Protein AF-A0A3D0DTD6-F1 (afdb_monomer_lite)

Structure (mmCIF, N/CA/C/O backbone):
data_AF-A0A3D0DTD6-F1
#
_entry.id   AF-A0A3D0DTD6-F1
#
loop_
_atom_site.group_PDB
_atom_site.id
_atom_site.type_symbol
_atom_site.label_atom_id
_atom_site.label_alt_id
_atom_site.label_comp_id
_atom_site.label_asym_id
_atom_site.label_entity_id
_atom_site.label_seq_id
_atom_site.pdbx_PDB_ins_code
_atom_site.Cartn_x
_atom_site.Cartn_y
_atom_site.Cartn_z
_atom_site.occupancy
_atom_site.B_iso_or_equiv
_atom_site.auth_seq_id
_atom_site.auth_comp_id
_atom_site.auth_asym_id
_atom_site.auth_atom_id
_atom_site.pdbx_PDB_model_num
ATOM 1 N N . MET A 1 1 ? 3.052 -2.521 4.365 1.00 90.50 1 MET A N 1
ATOM 2 C CA . MET A 1 1 ? 4.088 -1.661 3.746 1.00 90.50 1 MET A CA 1
ATOM 3 C C . MET A 1 1 ? 5.117 -2.446 2.936 1.00 90.50 1 MET A C 1
ATOM 5 O O . MET A 1 1 ? 5.161 -2.250 1.732 1.00 90.50 1 MET A O 1
ATOM 9 N N . ILE A 1 2 ? 5.884 -3.368 3.534 1.00 95.38 2 ILE A N 1
ATOM 10 C CA . ILE A 1 2 ? 6.959 -4.106 2.831 1.00 95.38 2 ILE A CA 1
ATOM 11 C C . ILE A 1 2 ? 6.484 -4.771 1.527 1.00 95.38 2 ILE A C 1
ATOM 13 O O . ILE A 1 2 ? 7.117 -4.602 0.491 1.00 95.38 2 ILE A O 1
ATOM 17 N N . ALA A 1 3 ? 5.337 -5.460 1.535 1.00 97.50 3 ALA A N 1
ATOM 18 C CA . ALA A 1 3 ? 4.788 -6.070 0.318 1.00 97.50 3 ALA A CA 1
ATOM 19 C C . ALA A 1 3 ? 4.581 -5.053 -0.825 1.00 97.50 3 ALA A C 1
ATOM 21 O O . ALA A 1 3 ? 4.857 -5.363 -1.980 1.00 97.50 3 ALA A O 1
ATOM 22 N N . ALA A 1 4 ? 4.159 -3.828 -0.500 1.00 97.56 4 ALA A N 1
ATOM 23 C CA . ALA A 1 4 ? 3.953 -2.768 -1.479 1.00 97.56 4 ALA A CA 1
ATOM 24 C C . ALA A 1 4 ? 5.284 -2.231 -2.032 1.00 97.56 4 ALA A C 1
ATOM 26 O O . ALA A 1 4 ? 5.423 -2.084 -3.240 1.00 97.56 4 ALA A O 1
ATOM 27 N N . MET A 1 5 ? 6.288 -2.025 -1.172 1.00 97.38 5 MET A N 1
ATOM 28 C CA . MET A 1 5 ? 7.623 -1.545 -1.568 1.00 97.38 5 MET A CA 1
ATOM 29 C C . MET A 1 5 ? 8.305 -2.436 -2.609 1.00 97.38 5 MET A C 1
ATOM 31 O O . MET A 1 5 ? 9.014 -1.940 -3.473 1.00 97.38 5 MET A O 1
ATOM 35 N N . PHE A 1 6 ? 8.085 -3.750 -2.536 1.00 97.69 6 PHE A N 1
ATOM 36 C CA . PHE A 1 6 ? 8.715 -4.730 -3.428 1.00 97.69 6 PHE A CA 1
ATOM 37 C C . PHE A 1 6 ? 7.787 -5.229 -4.543 1.00 97.69 6 PHE A C 1
ATOM 39 O O . PHE A 1 6 ? 8.009 -6.309 -5.098 1.00 97.69 6 PHE A O 1
ATOM 46 N N . ASN A 1 7 ? 6.725 -4.479 -4.847 1.00 98.06 7 ASN A N 1
ATOM 47 C CA . ASN A 1 7 ? 5.736 -4.822 -5.869 1.00 98.06 7 ASN A CA 1
ATOM 48 C C . ASN A 1 7 ? 5.162 -6.248 -5.721 1.00 98.06 7 ASN A C 1
ATOM 50 O O . ASN A 1 7 ? 4.895 -6.943 -6.699 1.00 98.06 7 ASN A O 1
ATOM 54 N N . ARG A 1 8 ? 5.006 -6.737 -4.482 1.00 98.44 8 ARG A N 1
ATOM 55 C CA . ARG A 1 8 ? 4.410 -8.049 -4.183 1.00 98.44 8 ARG A CA 1
ATOM 56 C C . ARG A 1 8 ? 2.892 -7.915 -4.133 1.00 98.44 8 ARG A C 1
ATOM 58 O O . ARG A 1 8 ? 2.285 -7.992 -3.065 1.00 98.44 8 ARG A O 1
ATOM 65 N N . VAL A 1 9 ? 2.301 -7.680 -5.302 1.00 97.81 9 VAL A N 1
ATOM 66 C CA . VAL A 1 9 ? 0.882 -7.338 -5.478 1.00 97.81 9 VAL A CA 1
ATOM 67 C C . VAL A 1 9 ? -0.043 -8.377 -4.848 1.00 97.81 9 VAL A C 1
ATOM 69 O O . VAL A 1 9 ? -0.950 -8.003 -4.112 1.00 97.81 9 VAL A O 1
ATOM 72 N N . ASP A 1 10 ? 0.209 -9.669 -5.052 1.00 98.19 10 ASP A N 1
ATOM 73 C CA . ASP A 1 10 ? -0.663 -10.729 -4.523 1.00 98.19 10 ASP A CA 1
ATOM 74 C C . ASP A 1 10 ? -0.662 -10.772 -2.993 1.00 98.19 10 ASP A C 1
ATOM 76 O O . ASP A 1 10 ? -1.710 -10.907 -2.360 1.00 98.19 10 ASP A O 1
ATOM 80 N N . ILE A 1 11 ? 0.508 -10.568 -2.380 1.00 98.31 11 ILE A N 1
ATO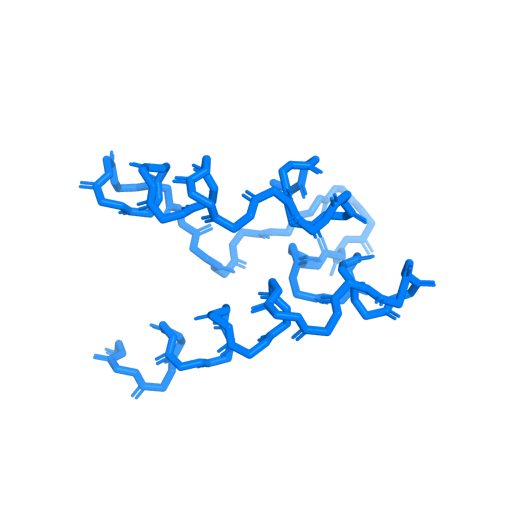M 81 C CA . ILE A 1 11 ? 0.629 -10.467 -0.922 1.00 98.31 11 ILE A CA 1
ATOM 82 C C . ILE A 1 11 ? -0.074 -9.198 -0.429 1.00 98.31 11 ILE A C 1
ATOM 84 O O . ILE A 1 11 ? -0.791 -9.245 0.567 1.00 98.31 11 ILE A O 1
ATOM 88 N N . ALA A 1 12 ? 0.092 -8.067 -1.123 1.00 97.69 12 ALA A N 1
ATOM 89 C CA . ALA A 1 12 ? -0.592 -6.827 -0.771 1.00 97.69 12 ALA A CA 1
ATOM 90 C C . ALA A 1 12 ? -2.123 -6.982 -0.836 1.00 97.69 12 ALA A C 1
ATOM 92 O O . ALA A 1 12 ? -2.797 -6.619 0.125 1.00 97.69 12 ALA A O 1
ATOM 93 N N . ARG A 1 13 ? -2.670 -7.603 -1.893 1.00 97.50 13 ARG A N 1
ATOM 94 C CA . ARG A 1 13 ? -4.108 -7.914 -2.005 1.00 97.50 13 ARG A CA 1
ATOM 95 C C . ARG A 1 13 ? -4.582 -8.818 -0.875 1.00 97.50 13 ARG A C 1
ATOM 97 O O . ARG A 1 13 ? -5.614 -8.536 -0.275 1.00 97.50 13 ARG A O 1
ATOM 104 N N . LEU A 1 14 ? -3.828 -9.873 -0.557 1.00 98.12 14 LEU A N 1
ATOM 105 C CA . LEU A 1 14 ? -4.173 -10.777 0.539 1.00 98.12 14 LEU A CA 1
ATOM 106 C C . LEU A 1 14 ? -4.242 -10.036 1.878 1.00 98.12 14 LEU A C 1
ATOM 108 O O . LEU A 1 14 ? -5.175 -10.248 2.645 1.00 98.12 14 LEU A O 1
ATOM 112 N N . LEU A 1 15 ? -3.280 -9.157 2.159 1.00 97.50 15 LEU A N 1
ATOM 113 C CA . LEU A 1 15 ? -3.268 -8.368 3.390 1.00 97.50 15 LEU A CA 1
ATOM 114 C C . LEU A 1 15 ? -4.460 -7.404 3.453 1.00 97.50 15 LEU A C 1
ATOM 116 O O . LEU A 1 15 ? -5.137 -7.354 4.477 1.00 97.50 15 LEU A O 1
ATOM 120 N N . LEU A 1 16 ? -4.758 -6.696 2.360 1.00 96.62 16 LEU A N 1
ATOM 121 C CA . LEU A 1 16 ? -5.921 -5.804 2.267 1.00 96.62 16 LEU A CA 1
ATOM 122 C C . LEU A 1 16 ? -7.235 -6.570 2.478 1.00 96.62 16 LEU A C 1
ATOM 124 O O . LEU A 1 16 ? -8.073 -6.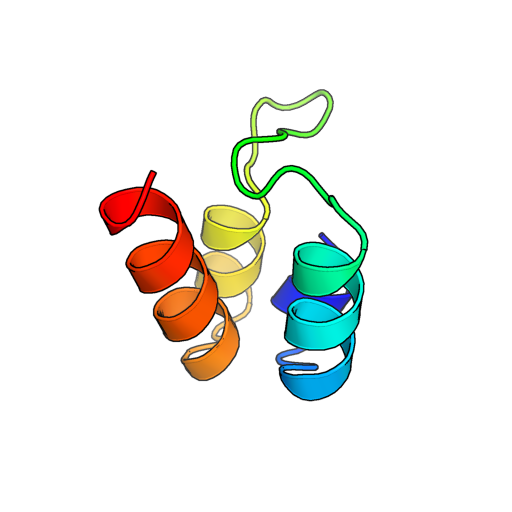150 3.274 1.00 96.62 16 LEU A O 1
ATOM 128 N N . ALA A 1 17 ? -7.377 -7.745 1.859 1.00 96.44 17 ALA A N 1
ATOM 129 C CA . ALA A 1 17 ? -8.530 -8.627 2.048 1.00 96.44 17 ALA A CA 1
ATOM 130 C C . ALA A 1 17 ? -8.665 -9.148 3.492 1.00 96.44 17 ALA A C 1
ATOM 132 O O . ALA A 1 17 ? -9.753 -9.528 3.916 1.00 96.44 17 ALA A O 1
ATOM 133 N N . ARG A 1 18 ? -7.572 -9.162 4.264 1.00 97.62 18 ARG A N 1
ATOM 134 C CA . ARG A 1 18 ? -7.557 -9.522 5.693 1.00 97.62 18 ARG A CA 1
ATOM 135 C C . ARG A 1 18 ? -7.735 -8.322 6.623 1.00 97.62 18 ARG A C 1
ATOM 137 O O . ARG A 1 18 ? -7.564 -8.471 7.828 1.00 97.62 18 ARG A O 1
ATOM 144 N N . GLY A 1 19 ? -8.093 -7.158 6.083 1.00 96.31 19 GLY A N 1
ATOM 145 C CA . GLY A 1 19 ? -8.363 -5.956 6.865 1.00 96.31 19 GLY A CA 1
ATOM 146 C C . GLY A 1 19 ? -7.125 -5.122 7.177 1.00 96.31 19 GLY A C 1
ATOM 147 O O . GLY A 1 19 ? -7.188 -4.279 8.067 1.00 96.31 19 GLY A O 1
ATOM 148 N N . ALA A 1 20 ? -6.006 -5.324 6.469 1.00 96.62 20 ALA A N 1
ATOM 149 C CA . ALA A 1 20 ? -4.905 -4.371 6.544 1.00 96.62 20 ALA A CA 1
ATOM 150 C C . ALA A 1 20 ? -5.400 -2.983 6.121 1.00 96.62 20 ALA A C 1
ATOM 152 O O . ALA A 1 20 ? -6.047 -2.837 5.083 1.00 96.62 20 ALA A O 1
ATOM 153 N N . ASP A 1 21 ? -5.083 -1.978 6.929 1.00 96.06 21 ASP A N 1
ATOM 154 C CA . ASP A 1 21 ? -5.452 -0.598 6.651 1.00 96.06 21 ASP A CA 1
ATOM 155 C C . ASP A 1 21 ? -4.543 -0.017 5.545 1.00 96.06 21 ASP A C 1
ATOM 157 O O . ASP A 1 21 ? -3.328 0.094 5.756 1.00 96.06 21 ASP A O 1
ATOM 161 N N . PRO A 1 22 ? -5.083 0.336 4.359 1.00 94.12 22 PRO A N 1
ATOM 162 C CA . PRO A 1 22 ? -4.303 0.944 3.281 1.00 94.12 22 PRO A CA 1
ATOM 163 C C . PRO A 1 22 ? -3.845 2.377 3.598 1.00 94.12 22 PRO A C 1
ATOM 165 O O . PRO A 1 22 ? -2.907 2.855 2.957 1.00 94.12 22 PRO A O 1
ATOM 168 N N . LEU A 1 23 ? -4.481 3.048 4.568 1.00 94.94 23 LEU A N 1
ATOM 169 C CA . LEU A 1 23 ? -4.173 4.417 4.991 1.00 94.94 23 LEU A CA 1
ATOM 170 C C . LEU A 1 23 ? -3.167 4.476 6.144 1.00 94.94 23 LEU A C 1
ATOM 172 O O . LEU A 1 23 ? -2.711 5.562 6.499 1.00 94.94 23 LEU A O 1
ATOM 176 N N . ALA A 1 24 ? -2.785 3.327 6.708 1.00 95.69 24 ALA A N 1
ATOM 177 C CA . ALA A 1 24 ? -1.788 3.274 7.763 1.00 95.69 24 ALA A CA 1
ATOM 178 C C . ALA A 1 24 ? -0.440 3.846 7.292 1.00 95.69 24 ALA A C 1
ATOM 180 O O . ALA A 1 24 ? 0.066 3.525 6.207 1.00 95.69 24 ALA A O 1
ATOM 181 N N . VAL A 1 25 ? 0.160 4.656 8.160 1.00 96.56 25 VAL A N 1
ATOM 182 C CA . VAL A 1 25 ? 1.470 5.281 7.965 1.00 96.56 25 VAL A CA 1
ATOM 183 C C . VAL A 1 25 ? 2.473 4.767 8.995 1.00 96.56 25 VAL A C 1
ATOM 185 O O . VAL A 1 25 ? 2.090 4.314 10.076 1.00 96.56 25 VAL A O 1
ATOM 188 N N . ASP A 1 26 ? 3.762 4.800 8.661 1.00 94.19 26 ASP A N 1
ATOM 189 C CA . ASP A 1 26 ? 4.826 4.529 9.632 1.00 94.19 26 ASP A CA 1
ATOM 190 C C . ASP A 1 26 ? 5.073 5.718 10.582 1.00 94.19 26 ASP A C 1
ATOM 192 O O . ASP A 1 26 ? 4.399 6.748 10.530 1.00 94.19 26 ASP A O 1
ATOM 196 N N . ALA A 1 27 ? 6.072 5.585 11.460 1.00 96.19 27 ALA A N 1
ATOM 197 C CA . ALA A 1 27 ? 6.455 6.628 12.413 1.00 96.19 27 ALA A CA 1
ATOM 198 C C . ALA A 1 27 ? 6.934 7.938 11.754 1.00 96.19 27 ALA A C 1
ATOM 200 O O . ALA A 1 27 ? 6.950 8.976 12.412 1.00 96.19 27 ALA A O 1
ATOM 201 N N . ALA A 1 28 ? 7.325 7.901 10.477 1.00 95.19 28 ALA A N 1
ATOM 202 C CA . ALA A 1 28 ? 7.711 9.074 9.700 1.00 95.19 28 ALA A CA 1
ATOM 203 C C . ALA A 1 28 ? 6.533 9.664 8.899 1.00 95.19 28 ALA A C 1
ATOM 205 O O . ALA A 1 28 ? 6.730 10.602 8.128 1.00 95.19 28 ALA A O 1
ATOM 206 N N . GLY A 1 29 ? 5.319 9.128 9.068 1.00 96.94 29 GLY A N 1
ATOM 207 C CA . GLY A 1 29 ? 4.133 9.558 8.334 1.00 96.94 29 GLY A CA 1
ATOM 208 C C . GLY A 1 29 ? 4.080 9.047 6.894 1.00 96.94 29 GLY A C 1
ATOM 209 O O . GLY A 1 29 ? 3.300 9.570 6.106 1.00 96.94 29 GLY A O 1
ATOM 210 N N . ILE A 1 30 ? 4.887 8.043 6.533 1.00 96.69 30 ILE A N 1
ATOM 211 C CA . ILE A 1 30 ? 4.925 7.496 5.175 1.00 96.69 30 ILE A CA 1
ATOM 212 C C . ILE A 1 30 ? 3.910 6.363 5.038 1.00 96.69 30 ILE A C 1
ATOM 214 O O . ILE A 1 30 ? 3.946 5.370 5.765 1.00 96.69 30 ILE A O 1
ATOM 218 N N . SER A 1 31 ? 3.018 6.489 4.060 1.00 97.00 31 SER A N 1
ATOM 219 C CA . SER A 1 31 ? 2.045 5.456 3.703 1.00 97.00 31 SER A CA 1
ATOM 220 C C . SER A 1 31 ? 2.669 4.320 2.888 1.00 97.00 31 SER A C 1
ATOM 222 O O . SER A 1 31 ? 3.705 4.463 2.229 1.00 97.00 31 SER A O 1
ATOM 224 N N . ALA A 1 32 ? 1.984 3.172 2.842 1.00 97.06 32 ALA A N 1
ATOM 225 C CA . ALA A 1 32 ? 2.398 2.058 1.988 1.00 97.06 32 ALA A CA 1
ATOM 226 C C . ALA A 1 32 ? 2.471 2.435 0.495 1.00 97.06 32 ALA A C 1
ATOM 228 O O . ALA A 1 32 ? 3.337 1.926 -0.218 1.00 97.06 32 ALA A O 1
ATOM 229 N N . ARG A 1 33 ? 1.596 3.341 0.037 1.00 97.31 33 ARG A N 1
ATOM 230 C CA . ARG A 1 33 ? 1.558 3.834 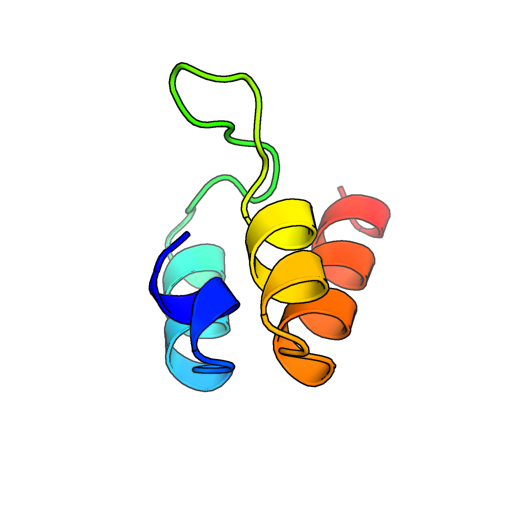-1.347 1.00 97.31 33 ARG A CA 1
ATOM 231 C C . ARG A 1 33 ? 2.772 4.703 -1.659 1.00 97.31 33 ARG A C 1
ATOM 233 O O . ARG A 1 33 ? 3.406 4.516 -2.692 1.00 97.31 33 ARG A O 1
ATOM 240 N N . GLU A 1 34 ? 3.128 5.620 -0.763 1.00 97.56 34 GLU A N 1
ATOM 241 C CA . GLU A 1 34 ? 4.310 6.476 -0.929 1.00 97.56 34 GLU A CA 1
ATOM 242 C C . GLU A 1 34 ? 5.605 5.666 -0.891 1.00 97.56 34 GLU A C 1
ATOM 244 O O . GLU A 1 34 ? 6.503 5.897 -1.700 1.00 97.56 34 GLU A O 1
ATOM 249 N N . ALA A 1 35 ? 5.689 4.677 0.003 1.00 97.25 35 ALA A N 1
ATOM 250 C CA . ALA A 1 35 ? 6.819 3.759 0.049 1.00 97.25 35 ALA A CA 1
ATOM 251 C C . ALA A 1 35 ? 6.945 2.943 -1.254 1.00 97.25 35 ALA A C 1
ATOM 253 O O . ALA A 1 35 ? 8.044 2.806 -1.785 1.00 97.25 35 ALA A O 1
ATOM 254 N N . ALA A 1 36 ? 5.831 2.455 -1.811 1.00 97.94 36 ALA A N 1
ATOM 255 C CA . ALA A 1 36 ? 5.811 1.780 -3.111 1.00 97.94 36 ALA A CA 1
ATOM 256 C C . ALA A 1 36 ? 6.244 2.705 -4.260 1.00 97.94 36 ALA A C 1
ATOM 258 O O . ALA A 1 36 ? 7.054 2.307 -5.098 1.00 97.94 36 ALA A O 1
ATOM 259 N N . ALA A 1 37 ? 5.776 3.957 -4.267 1.00 97.88 37 ALA A N 1
ATOM 260 C CA . ALA A 1 37 ? 6.138 4.943 -5.283 1.00 97.88 37 ALA A CA 1
ATOM 261 C C . ALA A 1 37 ? 7.642 5.259 -5.273 1.00 97.88 37 ALA A C 1
ATOM 263 O O . ALA A 1 37 ? 8.272 5.249 -6.328 1.00 97.88 37 ALA A O 1
ATOM 264 N N . LYS A 1 38 ? 8.240 5.454 -4.088 1.00 97.25 38 LYS A N 1
ATOM 265 C CA . LYS A 1 38 ? 9.692 5.680 -3.936 1.00 97.25 38 LYS A CA 1
ATOM 266 C C . LYS A 1 38 ? 10.536 4.520 -4.471 1.00 97.25 38 LYS A C 1
ATOM 268 O O . LYS A 1 38 ? 11.647 4.748 -4.935 1.00 97.25 38 LYS A O 1
ATOM 273 N N . MET A 1 39 ? 10.009 3.298 -4.415 1.00 97.31 39 MET A N 1
ATOM 274 C CA . MET A 1 39 ? 10.688 2.086 -4.880 1.00 97.31 39 MET A CA 1
ATOM 275 C C . MET A 1 39 ? 10.378 1.725 -6.343 1.00 97.31 39 MET A C 1
ATOM 277 O O . MET A 1 39 ? 10.885 0.719 -6.832 1.00 97.31 39 MET A O 1
ATOM 281 N N . GLY A 1 40 ? 9.542 2.502 -7.044 1.00 97.81 40 GLY A N 1
ATOM 282 C CA . GLY A 1 40 ? 9.124 2.194 -8.418 1.00 97.81 40 GLY A CA 1
ATOM 283 C C . GLY A 1 40 ? 8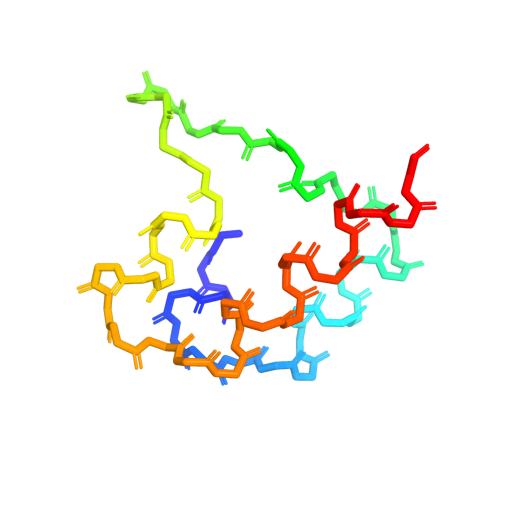.178 0.990 -8.533 1.00 97.81 40 GLY A C 1
ATOM 284 O O . GLY A 1 40 ? 8.070 0.380 -9.593 1.00 97.81 40 GLY A O 1
ATOM 285 N N . ALA A 1 41 ? 7.483 0.617 -7.455 1.00 98.31 41 ALA A N 1
ATOM 286 C CA . ALA A 1 41 ? 6.542 -0.502 -7.440 1.00 98.31 41 ALA A CA 1
ATOM 287 C C . ALA A 1 41 ? 5.175 -0.090 -8.022 1.00 98.31 41 ALA A C 1
ATOM 289 O O . ALA A 1 41 ? 4.199 0.100 -7.294 1.00 98.31 41 ALA A O 1
ATOM 290 N N . HIS A 1 42 ? 5.125 0.094 -9.343 1.00 98.06 42 HIS A N 1
ATOM 291 C CA . HIS A 1 42 ? 3.984 0.680 -10.053 1.00 98.06 42 HIS A CA 1
ATOM 292 C C . HIS A 1 42 ? 2.653 -0.055 -9.820 1.00 98.06 42 HIS A C 1
ATOM 294 O O . HIS A 1 42 ? 1.642 0.598 -9.561 1.00 98.06 42 HIS A O 1
ATOM 300 N N . ASP A 1 43 ? 2.640 -1.390 -9.837 1.00 98.31 43 ASP A N 1
ATOM 301 C CA . ASP A 1 43 ? 1.396 -2.157 -9.669 1.00 98.31 43 ASP A CA 1
ATOM 302 C C . ASP A 1 43 ? 0.869 -2.076 -8.234 1.00 98.31 43 ASP A C 1
ATOM 304 O O . ASP A 1 43 ? -0.337 -1.977 -8.001 1.00 98.31 43 ASP A O 1
ATOM 308 N N . ALA A 1 44 ? 1.772 -2.082 -7.251 1.00 98.06 44 ALA A N 1
ATOM 309 C CA . ALA A 1 44 ? 1.413 -1.873 -5.855 1.00 98.06 44 ALA A CA 1
ATOM 310 C C . ALA A 1 44 ? 0.876 -0.456 -5.609 1.00 98.06 44 ALA A C 1
ATOM 312 O O . ALA A 1 44 ? -0.070 -0.300 -4.837 1.00 98.06 44 ALA A O 1
ATOM 313 N N . VAL A 1 45 ? 1.431 0.564 -6.276 1.00 98.19 45 VAL A N 1
ATOM 314 C CA . VAL A 1 45 ? 0.878 1.927 -6.245 1.00 98.19 45 VAL A CA 1
ATOM 315 C C . VAL A 1 45 ? -0.539 1.935 -6.813 1.00 98.19 45 VAL A C 1
ATOM 317 O O . VAL A 1 45 ? -1.436 2.444 -6.149 1.00 98.19 45 VAL A O 1
ATOM 320 N N . ALA A 1 46 ? -0.759 1.334 -7.986 1.00 98.06 46 ALA A N 1
ATOM 321 C CA . ALA A 1 46 ? -2.078 1.282 -8.615 1.00 98.06 46 ALA A CA 1
ATOM 322 C C . ALA A 1 46 ? -3.114 0.566 -7.731 1.00 98.06 46 ALA A C 1
ATOM 324 O O . ALA A 1 46 ? -4.208 1.086 -7.519 1.00 98.06 46 ALA A O 1
ATOM 325 N N . LEU A 1 47 ? -2.745 -0.582 -7.151 1.00 97.69 47 LEU A N 1
ATOM 326 C CA . LEU A 1 47 ? -3.588 -1.318 -6.207 1.00 97.69 47 LEU A CA 1
ATOM 327 C C . LEU A 1 47 ? -3.988 -0.453 -5.007 1.00 97.69 47 LEU A C 1
ATOM 329 O O . LEU A 1 47 ? -5.163 -0.399 -4.649 1.00 97.69 47 LEU A O 1
ATOM 333 N N . LEU A 1 48 ? -3.014 0.195 -4.365 1.00 96.62 48 LEU A N 1
ATOM 334 C CA . LEU A 1 48 ? -3.262 0.974 -3.154 1.00 96.62 48 LEU A CA 1
ATOM 335 C C . LEU A 1 48 ? -4.066 2.245 -3.438 1.00 96.62 48 LEU A C 1
ATOM 337 O O . LEU A 1 48 ? -4.901 2.600 -2.617 1.00 96.62 48 LEU A O 1
ATOM 341 N N . THR A 1 49 ? -3.859 2.896 -4.587 1.00 96.75 49 THR A N 1
ATOM 342 C CA . THR A 1 49 ? -4.684 4.035 -5.018 1.00 96.75 49 THR A CA 1
ATOM 343 C C . THR A 1 49 ? -6.139 3.614 -5.207 1.00 96.75 49 THR A C 1
ATOM 345 O O . THR A 1 49 ? -7.007 4.189 -4.560 1.00 96.75 49 THR A O 1
ATOM 348 N N . ALA A 1 50 ? -6.394 2.556 -5.987 1.00 95.25 50 ALA A N 1
ATOM 349 C CA . ALA A 1 50 ? -7.753 2.059 -6.214 1.00 95.25 50 ALA A CA 1
ATOM 350 C C . ALA A 1 50 ? -8.451 1.677 -4.898 1.00 95.25 50 ALA A C 1
ATOM 352 O O . ALA A 1 50 ? -9.598 2.033 -4.663 1.00 95.25 50 ALA A O 1
ATOM 353 N N . THR A 1 51 ? -7.722 1.026 -3.985 1.00 93.31 51 THR A N 1
ATOM 354 C CA . THR A 1 51 ? -8.287 0.608 -2.691 1.00 93.31 51 THR A CA 1
ATOM 355 C C . THR A 1 51 ? -8.689 1.796 -1.808 1.00 93.31 51 THR A C 1
ATOM 357 O O . THR A 1 51 ? -9.609 1.674 -1.004 1.00 93.31 51 THR A O 1
ATOM 360 N N . VAL A 1 52 ? -7.985 2.928 -1.904 1.00 90.94 52 VAL A N 1
ATOM 361 C CA . VAL A 1 52 ? -8.296 4.136 -1.122 1.00 90.94 52 VAL A CA 1
ATOM 362 C C . VAL A 1 52 ? -9.483 4.897 -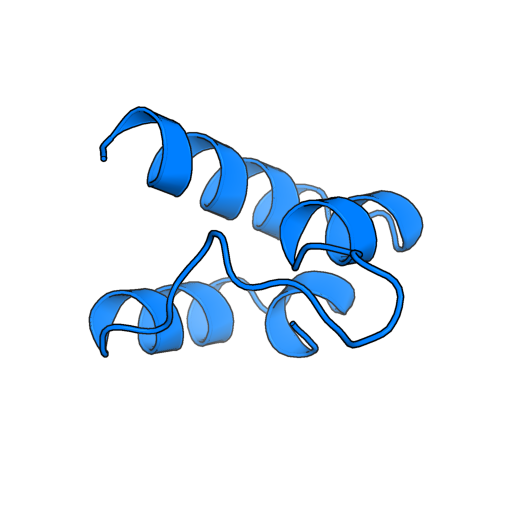1.711 1.00 90.94 52 VAL A C 1
ATOM 364 O O . VAL A 1 52 ? -10.268 5.443 -0.949 1.00 90.94 52 VAL A O 1
ATOM 367 N N . GLU A 1 53 ? -9.639 4.916 -3.035 1.00 88.38 53 GLU A N 1
ATOM 368 C CA . GLU A 1 53 ? -10.767 5.577 -3.712 1.00 88.38 53 GLU A CA 1
ATOM 369 C C . GLU A 1 53 ? -12.108 4.853 -3.499 1.00 88.38 53 GLU A C 1
ATOM 371 O O . GLU A 1 53 ? -13.164 5.474 -3.570 1.00 88.38 53 GLU A O 1
ATOM 376 N N . GLU A 1 54 ? -12.072 3.546 -3.228 1.00 80.19 54 GLU A N 1
ATOM 377 C CA . GLU A 1 54 ? -13.254 2.711 -2.968 1.00 80.19 54 GLU A CA 1
ATOM 378 C C . GLU A 1 54 ? -13.777 2.784 -1.516 1.00 80.19 54 GLU A C 1
ATOM 380 O O . GLU A 1 54 ? -14.815 2.190 -1.212 1.00 80.19 54 GLU A O 1
ATOM 385 N N . ARG A 1 55 ? -13.061 3.459 -0.608 1.00 66.38 55 ARG A N 1
ATOM 386 C CA . ARG A 1 55 ? -13.386 3.569 0.827 1.00 66.38 55 ARG A CA 1
ATOM 387 C C . ARG A 1 55 ? -14.136 4.857 1.146 1.00 66.38 55 ARG A C 1
ATOM 389 O O . ARG A 1 55 ? -15.047 4.767 1.999 1.00 66.38 55 ARG A O 1
#

Foldseek 3Di:
DVCLLVLVLVVLVVCVVVVPDQCDADPVRHGSLNS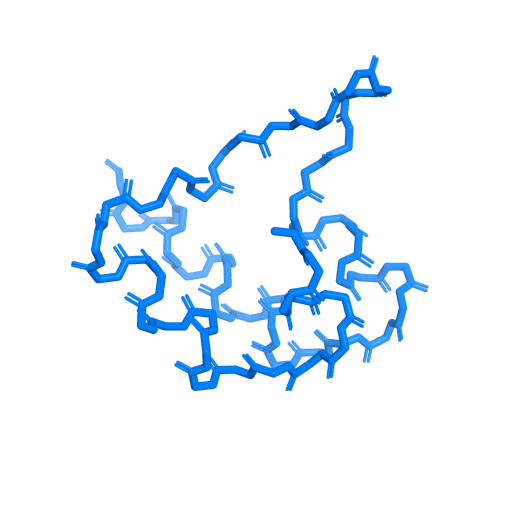NVVNVSVNSNVVSVVSVVVD

Radius of gyration: 9.83 Å; chains: 1; bounding box: 24×20×22 Å

pLDDT: mean 95.76, std 4.97, range [66.38, 98.44]

Sequence (55 aa):
MIAAMFNRVDIARLLLARGADPLAVDAAGISAREAAAKMGAHDAVALLTATVEER

Secondary structure (DSSP, 8-state):
-HHHHTT-HHHHHHHHHTT--TT-B-TTS-BHHHHHHHTT-HHHHHHHHHHHHT-